Protein AF-A0A4W5Q122-F1 (afdb_monomer_lite)

Structure (mmCIF, N/CA/C/O backbone):
data_AF-A0A4W5Q122-F1
#
_entry.id   AF-A0A4W5Q122-F1
#
loop_
_atom_site.group_PDB
_atom_site.id
_atom_site.type_symbol
_atom_site.label_atom_id
_atom_site.label_alt_id
_atom_site.label_comp_id
_atom_site.label_asym_id
_atom_site.label_entity_id
_atom_site.label_seq_id
_atom_site.pdbx_PDB_ins_code
_atom_site.Cartn_x
_atom_site.Cartn_y
_atom_site.Cartn_z
_atom_site.occupancy
_atom_site.B_iso_or_equiv
_atom_site.auth_seq_id
_atom_site.auth_comp_id
_atom_site.auth_asym_id
_atom_site.auth_atom_id
_atom_site.pdbx_PDB_model_num
ATOM 1 N N . MET A 1 1 ? 17.051 53.062 -2.015 1.00 44.47 1 MET A N 1
ATOM 2 C CA . MET A 1 1 ? 17.362 52.157 -3.146 1.00 44.47 1 MET A CA 1
ATOM 3 C C . MET A 1 1 ? 17.072 50.731 -2.699 1.00 44.47 1 MET A C 1
ATOM 5 O O . MET A 1 1 ? 17.789 50.214 -1.857 1.00 44.47 1 MET A O 1
ATOM 9 N N . GLY A 1 2 ? 15.940 50.160 -3.122 1.00 46.06 2 GLY A N 1
ATOM 10 C CA . GLY A 1 2 ? 15.443 48.882 -2.597 1.00 46.06 2 GLY A CA 1
ATOM 11 C C . GLY A 1 2 ? 16.162 47.673 -3.198 1.00 46.06 2 GLY A C 1
ATOM 12 O O . GLY A 1 2 ? 16.258 47.560 -4.419 1.00 46.06 2 GLY A O 1
ATOM 13 N N . ASN A 1 3 ? 16.628 46.763 -2.338 1.00 57.00 3 ASN A N 1
ATOM 14 C CA . ASN A 1 3 ? 17.136 45.447 -2.722 1.00 57.00 3 ASN A CA 1
ATOM 15 C C . ASN A 1 3 ? 16.022 44.641 -3.403 1.00 57.00 3 ASN A C 1
ATOM 17 O O . ASN A 1 3 ? 15.146 44.086 -2.738 1.00 57.00 3 ASN A O 1
ATOM 21 N N . LYS A 1 4 ? 16.054 44.560 -4.735 1.00 51.00 4 LYS A N 1
ATOM 22 C CA . LYS A 1 4 ? 15.200 43.639 -5.489 1.00 51.00 4 LYS A CA 1
ATOM 23 C C . LYS A 1 4 ? 15.748 42.224 -5.293 1.00 51.00 4 LYS A C 1
ATOM 25 O O . LYS A 1 4 ? 16.662 41.813 -6.002 1.00 51.00 4 LYS A O 1
ATOM 30 N N . LYS A 1 5 ? 15.214 41.482 -4.314 1.00 61.16 5 LYS A N 1
ATOM 31 C CA . LYS A 1 5 ? 15.419 40.028 -4.234 1.00 61.16 5 LYS A CA 1
ATOM 32 C C . LYS A 1 5 ? 14.831 39.418 -5.501 1.00 61.16 5 LYS A C 1
ATOM 34 O O . LYS A 1 5 ? 13.615 39.395 -5.668 1.00 61.16 5 LYS A O 1
ATOM 39 N N . ILE A 1 6 ? 15.701 38.970 -6.399 1.00 63.72 6 ILE A N 1
ATOM 40 C CA . ILE A 1 6 ? 15.306 38.161 -7.549 1.00 63.72 6 ILE A CA 1
ATOM 41 C C . ILE A 1 6 ? 14.606 36.917 -6.980 1.00 63.72 6 ILE A C 1
ATOM 43 O O . ILE A 1 6 ? 15.209 36.228 -6.152 1.00 63.72 6 ILE A O 1
ATOM 47 N N . PRO A 1 7 ? 13.347 36.626 -7.345 1.00 57.31 7 PRO A N 1
ATOM 48 C CA . PRO A 1 7 ? 12.721 35.385 -6.926 1.00 57.31 7 PRO A CA 1
ATOM 49 C C . PRO A 1 7 ? 13.449 34.235 -7.626 1.00 57.31 7 PRO A C 1
ATOM 51 O O . PRO A 1 7 ? 13.323 34.051 -8.836 1.00 57.31 7 PRO A O 1
ATOM 54 N N . PHE A 1 8 ? 14.240 33.470 -6.871 1.00 59.47 8 PHE A N 1
ATOM 55 C CA . PHE A 1 8 ? 14.775 32.200 -7.349 1.00 59.47 8 PHE A CA 1
ATOM 56 C C . PHE A 1 8 ? 13.598 31.251 -7.564 1.00 59.47 8 PHE A C 1
ATOM 58 O O . PHE A 1 8 ? 13.037 30.704 -6.617 1.00 59.47 8 PHE A O 1
ATOM 65 N N . ASN A 1 9 ? 13.189 31.093 -8.817 1.00 57.69 9 ASN A N 1
ATOM 66 C CA . ASN A 1 9 ? 12.187 30.115 -9.194 1.00 57.69 9 ASN A CA 1
ATOM 67 C C . ASN A 1 9 ? 12.893 28.764 -9.359 1.00 57.69 9 ASN A C 1
ATOM 69 O O . ASN A 1 9 ? 13.559 28.537 -10.368 1.00 57.69 9 ASN A O 1
ATOM 73 N N . TYR A 1 10 ? 12.790 27.879 -8.365 1.00 57.66 10 TYR A N 1
ATOM 74 C CA . TYR A 1 10 ? 13.261 26.495 -8.477 1.00 57.66 10 TYR A CA 1
ATOM 75 C C . TYR A 1 10 ? 12.301 25.700 -9.377 1.00 57.66 10 TYR A C 1
ATOM 77 O O . TYR A 1 10 ? 11.556 24.839 -8.924 1.00 57.66 10 TYR A O 1
ATOM 85 N N . LYS A 1 11 ? 12.317 25.986 -10.682 1.00 56.94 11 LYS A N 1
ATOM 86 C CA . LYS A 1 11 ? 11.686 25.151 -11.712 1.00 56.94 11 LYS A CA 1
ATOM 87 C C . LYS A 1 11 ? 12.644 24.046 -12.158 1.00 56.94 11 LYS A C 1
ATOM 89 O O . LYS A 1 11 ? 12.927 23.941 -13.344 1.00 56.94 11 LYS A O 1
ATOM 94 N N . ARG A 1 12 ? 13.212 23.280 -11.227 1.00 58.19 12 ARG A N 1
ATOM 95 C CA . ARG A 1 12 ? 13.945 22.061 -11.594 1.00 58.19 12 ARG A CA 1
ATOM 96 C C . ARG A 1 12 ? 13.021 20.879 -11.316 1.00 58.19 12 ARG A C 1
ATOM 98 O O . ARG A 1 12 ? 12.832 20.582 -10.134 1.00 58.19 12 ARG A O 1
ATOM 105 N N . PRO A 1 13 ? 12.375 20.301 -12.345 1.00 64.31 13 PRO A N 1
ATOM 106 C CA . PRO A 1 13 ? 11.555 19.103 -12.209 1.00 64.31 13 PRO A CA 1
ATOM 107 C C . PRO A 1 13 ? 12.318 18.006 -11.454 1.00 64.31 13 PRO A C 1
ATOM 109 O O . PRO A 1 13 ? 13.544 17.913 -11.538 1.00 64.31 13 PRO A O 1
ATOM 112 N N . VAL A 1 14 ? 11.608 17.197 -10.670 1.00 57.62 14 VAL A N 1
ATOM 113 C CA . VAL A 1 14 ? 12.196 16.099 -9.874 1.00 57.62 14 VAL A CA 1
ATOM 114 C C . VAL A 1 14 ? 12.928 15.100 -10.779 1.00 57.62 14 VAL A C 1
ATOM 116 O O . VAL A 1 14 ? 13.915 14.485 -10.379 1.00 57.62 14 VAL A O 1
ATOM 119 N N . GLU A 1 15 ? 12.479 15.004 -12.023 1.00 60.94 15 GLU A N 1
ATOM 120 C CA . GLU A 1 15 ? 13.044 14.227 -13.115 1.00 60.94 15 GLU A CA 1
ATOM 121 C C . GLU A 1 15 ? 14.525 14.566 -13.356 1.00 60.94 15 GLU A C 1
ATOM 123 O O . GLU A 1 15 ? 15.340 13.651 -13.489 1.00 60.94 15 GLU A O 1
ATOM 128 N N . ASP A 1 16 ? 14.895 15.851 -13.298 1.00 56.19 16 ASP A N 1
ATOM 129 C CA . ASP A 1 16 ? 16.274 16.311 -13.514 1.00 56.19 16 ASP A CA 1
ATOM 130 C C . ASP A 1 16 ? 17.218 15.840 -12.388 1.00 56.19 16 ASP A C 1
ATOM 132 O O . ASP A 1 16 ? 18.397 15.585 -12.626 1.00 56.19 16 ASP A O 1
ATOM 136 N N . TRP A 1 17 ? 16.704 15.662 -11.161 1.00 59.38 17 TRP A N 1
ATOM 137 C CA . TRP A 1 17 ? 17.479 15.151 -10.018 1.00 59.38 17 TRP A CA 1
ATOM 138 C C . TRP A 1 17 ? 17.684 13.634 -10.067 1.00 59.38 17 TRP A C 1
ATOM 140 O O . TRP A 1 17 ? 18.699 13.131 -9.582 1.00 59.38 17 TRP A O 1
ATOM 150 N N . LEU A 1 18 ? 16.726 12.894 -10.634 1.00 59.06 18 LEU A N 1
ATOM 151 C CA . LEU A 1 18 ? 16.860 11.449 -10.833 1.00 59.06 18 LEU A CA 1
ATOM 152 C C . LEU A 1 18 ? 17.859 11.124 -11.950 1.00 59.06 18 LEU A C 1
ATOM 154 O O . LEU A 1 18 ? 18.566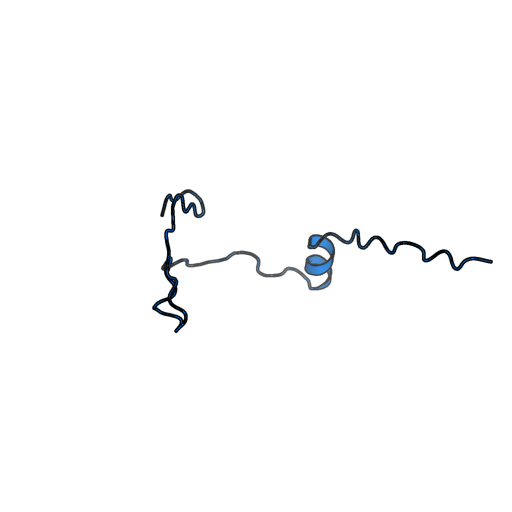 10.120 -11.871 1.00 59.06 18 LEU A O 1
ATOM 158 N N . GLN A 1 19 ? 17.931 11.967 -12.981 1.00 59.47 19 GLN A N 1
ATOM 159 C CA . GLN A 1 19 ? 18.729 11.690 -14.173 1.00 59.47 19 GLN A CA 1
ATOM 160 C C . GLN A 1 19 ? 20.244 11.838 -13.941 1.00 59.47 19 GLN A C 1
ATOM 162 O O . GLN A 1 19 ? 21.023 11.086 -14.528 1.00 59.47 19 GLN A O 1
ATOM 167 N N . GLU A 1 20 ? 20.675 12.720 -13.029 1.00 59.28 20 GLU A N 1
ATOM 168 C CA . GLU A 1 20 ? 22.095 12.922 -12.674 1.00 59.28 20 GLU A CA 1
ATOM 169 C C . GLU A 1 20 ? 22.778 11.680 -12.062 1.00 59.28 20 GLU A C 1
ATOM 171 O O . GLU A 1 20 ? 24.006 11.590 -12.052 1.00 59.28 20 GLU A O 1
ATOM 176 N N . LYS A 1 21 ? 22.018 10.704 -11.544 1.00 61.25 21 LYS A N 1
ATOM 177 C CA . LYS A 1 21 ? 22.542 9.560 -10.769 1.00 61.25 21 LYS A CA 1
ATOM 178 C C . LYS A 1 21 ? 22.687 8.254 -11.570 1.00 61.25 21 LYS A C 1
ATOM 180 O O . LYS A 1 21 ? 23.012 7.220 -10.987 1.00 61.25 21 LYS A O 1
ATOM 185 N N . GLY A 1 22 ? 22.497 8.281 -12.892 1.00 69.12 22 GLY A N 1
ATOM 186 C CA . GLY A 1 22 ? 22.433 7.075 -13.731 1.00 69.12 22 GLY A CA 1
ATOM 187 C C . GLY A 1 22 ? 21.057 6.393 -13.674 1.00 69.12 22 GLY A C 1
ATOM 188 O O . GLY A 1 22 ? 20.123 6.911 -13.067 1.00 69.12 22 GLY A O 1
ATOM 189 N N . ARG A 1 23 ? 20.886 5.233 -14.333 1.00 72.62 23 ARG A N 1
ATOM 190 C CA . ARG A 1 23 ? 19.575 4.551 -14.392 1.00 72.62 23 ARG A CA 1
ATOM 191 C C . ARG A 1 23 ? 19.195 3.969 -13.025 1.00 72.62 23 ARG A C 1
ATOM 193 O O . ARG A 1 23 ? 19.578 2.848 -12.695 1.00 72.62 23 ARG A O 1
ATOM 200 N N . GLN A 1 24 ? 18.423 4.724 -12.251 1.00 76.62 24 GLN A N 1
ATOM 201 C CA . GLN A 1 24 ? 17.893 4.304 -10.956 1.00 76.62 24 GLN A CA 1
ATOM 202 C C . GLN A 1 24 ? 16.860 3.173 -11.111 1.00 76.62 24 GLN A C 1
ATOM 204 O O . GLN A 1 24 ? 16.083 3.148 -12.066 1.00 76.62 24 GLN A O 1
ATOM 209 N N . LEU A 1 25 ? 16.833 2.230 -10.163 1.00 83.62 25 LEU A N 1
ATOM 210 C CA . LEU A 1 25 ? 15.734 1.269 -10.050 1.00 83.62 25 LEU A CA 1
ATOM 211 C C . LEU A 1 25 ? 14.483 2.009 -9.566 1.00 83.62 25 LEU A C 1
ATOM 213 O O . LEU A 1 25 ? 14.448 2.5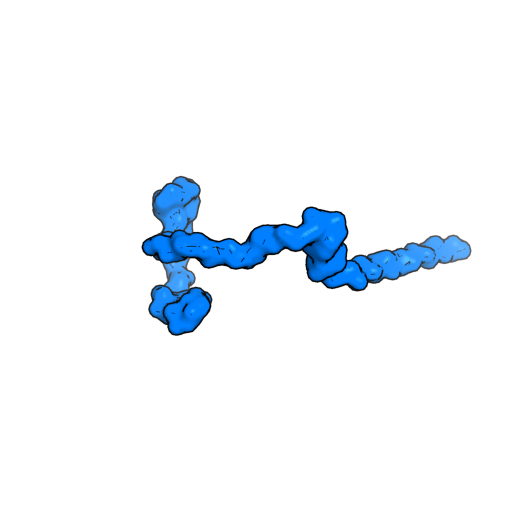05 -8.443 1.00 83.62 25 LEU A O 1
ATOM 217 N N . THR A 1 26 ? 13.470 2.088 -10.423 1.00 83.88 26 THR A N 1
ATOM 218 C CA . THR A 1 26 ? 12.232 2.847 -10.171 1.00 83.88 26 THR A CA 1
ATOM 219 C C . THR A 1 26 ? 11.016 1.960 -9.917 1.00 83.88 26 THR A C 1
ATOM 221 O O . THR A 1 26 ? 9.956 2.456 -9.544 1.00 83.88 26 THR A O 1
ATOM 224 N N . ILE A 1 27 ? 11.151 0.646 -10.117 1.00 90.81 27 ILE A N 1
ATOM 225 C CA . ILE A 1 27 ? 10.037 -0.296 -10.015 1.00 90.81 27 ILE A CA 1
ATOM 226 C C . ILE A 1 27 ? 9.909 -0.787 -8.574 1.00 90.81 27 ILE A C 1
ATOM 228 O O . ILE A 1 27 ? 10.828 -1.407 -8.032 1.00 90.81 27 ILE A O 1
ATOM 232 N N . PHE A 1 28 ? 8.737 -0.563 -7.977 1.00 94.94 28 PHE A N 1
ATOM 233 C CA . PHE A 1 28 ? 8.383 -1.155 -6.692 1.00 94.94 28 PHE A CA 1
ATOM 234 C C . PHE A 1 28 ? 7.870 -2.586 -6.887 1.00 94.94 28 PHE A C 1
ATOM 236 O O . PHE A 1 28 ? 6.684 -2.822 -7.127 1.00 94.94 28 PHE A O 1
ATOM 243 N N . ASN A 1 29 ? 8.805 -3.531 -6.833 1.00 92.81 29 ASN A N 1
ATOM 244 C CA . ASN A 1 29 ? 8.534 -4.952 -7.023 1.00 92.81 29 ASN A CA 1
ATOM 245 C C . ASN A 1 29 ? 7.963 -5.609 -5.756 1.00 92.81 29 ASN A C 1
ATOM 247 O O . ASN A 1 29 ? 8.220 -5.161 -4.641 1.00 92.81 29 ASN A O 1
ATOM 251 N N . THR A 1 30 ? 7.240 -6.716 -5.954 1.00 96.12 30 THR A N 1
ATOM 252 C CA . THR A 1 30 ? 6.839 -7.667 -4.899 1.00 96.12 30 THR A CA 1
ATOM 253 C C . THR A 1 30 ? 6.058 -7.031 -3.741 1.00 96.12 30 THR A C 1
ATOM 255 O O . THR A 1 30 ? 6.418 -7.141 -2.571 1.00 96.12 30 THR A O 1
ATOM 258 N N . GLN A 1 31 ? 4.954 -6.360 -4.067 1.00 96.81 31 GLN A N 1
ATOM 259 C CA . GLN A 1 31 ? 4.005 -5.852 -3.074 1.00 96.81 31 GLN A CA 1
ATOM 260 C C . GLN A 1 31 ? 3.274 -7.025 -2.402 1.00 96.81 31 GLN A C 1
ATOM 262 O O . GLN A 1 31 ? 2.723 -7.874 -3.098 1.00 96.81 31 GLN A O 1
ATOM 267 N N . ALA A 1 32 ? 3.268 -7.076 -1.066 1.00 96.44 32 ALA A N 1
ATOM 268 C CA . ALA A 1 32 ? 2.717 -8.212 -0.312 1.00 96.44 32 ALA A CA 1
ATOM 269 C C . ALA A 1 32 ? 1.576 -7.842 0.649 1.00 96.44 32 ALA A C 1
ATOM 271 O O . ALA A 1 32 ? 0.688 -8.655 0.886 1.00 96.44 32 ALA A O 1
ATOM 272 N N . ALA A 1 33 ? 1.590 -6.634 1.217 1.00 94.81 33 ALA A N 1
ATOM 273 C CA . ALA A 1 33 ? 0.585 -6.206 2.184 1.00 94.81 33 ALA A CA 1
ATOM 274 C C . ALA A 1 33 ? 0.350 -4.694 2.128 1.00 94.81 33 ALA A C 1
ATOM 276 O O . ALA A 1 33 ? 1.282 -3.918 1.902 1.00 94.81 33 ALA A O 1
ATOM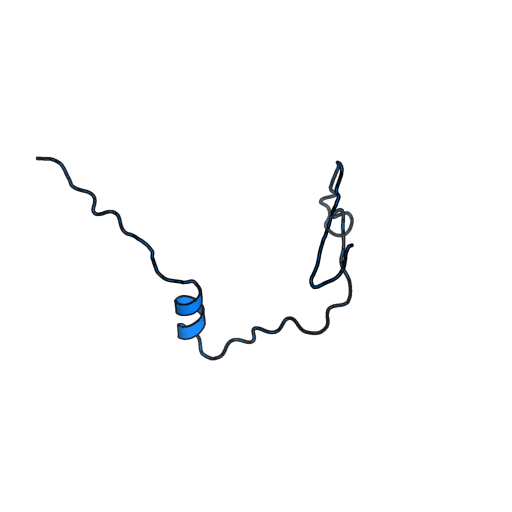 277 N N . ILE A 1 34 ? -0.895 -4.292 2.394 1.00 93.88 34 ILE A N 1
ATOM 278 C CA . ILE A 1 34 ? -1.298 -2.905 2.635 1.00 93.88 34 ILE A CA 1
ATOM 279 C C . ILE A 1 34 ? -1.750 -2.821 4.098 1.00 93.88 34 ILE A C 1
ATOM 281 O O . ILE A 1 34 ? -2.801 -3.347 4.452 1.00 93.88 34 ILE A O 1
ATOM 285 N N . SER A 1 35 ? -0.951 -2.184 4.958 1.00 94.62 35 SER A N 1
ATOM 286 C CA . SER A 1 35 ? -1.311 -1.963 6.367 1.00 94.62 35 SER A CA 1
ATOM 287 C C . SER A 1 35 ? -2.066 -0.643 6.525 1.00 94.62 35 SER A C 1
ATOM 289 O O . SER A 1 35 ? -1.526 0.418 6.203 1.00 94.62 35 SER A O 1
ATOM 291 N N . ILE A 1 36 ? -3.281 -0.687 7.076 1.00 94.44 36 ILE A N 1
ATOM 292 C CA . ILE A 1 36 ? -4.080 0.500 7.419 1.00 94.44 36 ILE A CA 1
ATOM 293 C C . ILE A 1 36 ? -4.139 0.650 8.943 1.00 94.44 36 ILE A C 1
ATOM 295 O O . ILE A 1 36 ? -4.199 -0.330 9.680 1.00 94.44 36 ILE A O 1
ATOM 299 N N . GLY A 1 37 ? -4.121 1.891 9.430 1.00 95.12 37 GLY A N 1
ATOM 300 C CA . GLY A 1 37 ? -4.357 2.195 10.843 1.00 95.12 37 GLY A CA 1
ATOM 301 C C . GLY A 1 37 ? -3.110 2.235 11.731 1.00 95.12 37 GLY A C 1
ATOM 302 O O . GLY A 1 37 ? -3.218 2.648 12.878 1.00 95.12 37 GLY A O 1
ATOM 303 N N . GLY A 1 38 ? -1.923 1.866 11.236 1.00 93.31 38 GLY A N 1
ATOM 304 C CA . GLY A 1 38 ? -0.634 2.137 11.903 1.00 93.31 38 GLY A CA 1
ATOM 305 C C . GLY A 1 38 ? -0.381 1.398 13.225 1.00 93.31 38 GLY A C 1
ATOM 306 O O . GLY A 1 38 ? 0.577 1.719 13.937 1.00 93.31 38 GLY A O 1
ATOM 307 N N . ASN A 1 39 ? -1.215 0.408 13.561 1.00 89.25 39 ASN A N 1
ATOM 308 C CA . ASN A 1 39 ? -1.076 -0.396 14.778 1.00 89.25 39 ASN A CA 1
ATOM 309 C C . ASN A 1 39 ? 0.246 -1.192 14.792 1.00 89.25 39 ASN A C 1
ATOM 311 O O . ASN A 1 39 ? 0.891 -1.340 15.825 1.00 89.25 39 ASN A O 1
ATOM 315 N N . ASP A 1 40 ? 0.705 -1.614 13.614 1.00 88.81 40 ASP A N 1
ATOM 316 C CA . ASP A 1 40 ? 1.985 -2.285 13.371 1.00 88.81 40 ASP A CA 1
ATOM 317 C C . ASP A 1 40 ? 3.211 -1.366 13.553 1.00 88.81 40 ASP A C 1
ATOM 319 O O . ASP A 1 40 ? 4.335 -1.849 13.692 1.00 88.81 40 ASP A O 1
ATOM 323 N N . ARG A 1 41 ? 3.025 -0.038 13.587 1.00 86.56 41 ARG A N 1
ATOM 324 C CA . ARG A 1 41 ? 4.117 0.958 13.569 1.00 86.56 41 ARG A CA 1
ATOM 325 C C . ARG A 1 41 ? 4.200 1.829 14.825 1.00 86.56 41 ARG A C 1
ATOM 327 O O . ARG A 1 41 ? 4.788 2.910 14.784 1.00 86.56 41 ARG A O 1
ATOM 334 N N . LYS A 1 42 ? 3.640 1.371 15.953 1.00 91.31 42 LYS A N 1
ATOM 335 C CA . LYS A 1 42 ? 3.606 2.080 17.258 1.00 91.31 42 LYS A CA 1
ATOM 336 C C . LYS A 1 42 ? 2.929 3.460 17.218 1.00 91.31 42 LYS A C 1
ATOM 338 O O . LYS A 1 42 ? 3.060 4.240 18.158 1.00 91.31 42 LYS A O 1
ATOM 343 N N . ARG A 1 43 ? 2.232 3.781 16.127 1.00 92.44 43 ARG A N 1
ATOM 344 C CA . ARG A 1 43 ? 1.533 5.052 15.910 1.00 92.44 43 ARG A CA 1
ATOM 345 C C . ARG A 1 43 ? 0.139 4.737 15.371 1.00 92.44 43 ARG A C 1
ATOM 347 O O . ARG A 1 43 ? -0.087 4.885 14.169 1.00 92.44 43 ARG A O 1
ATOM 354 N N . PRO A 1 44 ? -0.761 4.240 16.237 1.00 96.00 44 PRO A N 1
ATOM 355 C CA . PRO A 1 44 ? -2.107 3.899 15.820 1.00 96.00 44 PRO A CA 1
ATOM 356 C C . PRO A 1 44 ? -2.853 5.163 15.393 1.00 96.00 44 PRO A C 1
ATOM 358 O O . PRO A 1 44 ? -2.783 6.203 16.048 1.00 96.00 44 PRO A O 1
ATOM 361 N N . TYR A 1 45 ? -3.570 5.062 14.284 1.00 96.00 45 TYR A N 1
ATOM 362 C CA . TYR A 1 45 ? -4.500 6.084 13.841 1.00 96.00 45 TYR A CA 1
ATOM 363 C C . TYR A 1 45 ? -5.805 5.974 14.636 1.00 96.00 45 TYR A C 1
ATOM 365 O O . TYR A 1 45 ? -6.295 4.874 14.889 1.00 96.00 45 TYR A O 1
ATOM 373 N N . GLN A 1 46 ? -6.382 7.116 15.003 1.00 96.69 46 GLN A N 1
ATOM 374 C CA . GLN A 1 46 ? -7.701 7.204 15.624 1.00 96.69 46 GLN A CA 1
ATOM 375 C C . GLN A 1 46 ? -8.550 8.206 14.845 1.00 96.69 46 GLN A C 1
ATOM 377 O O . GLN A 1 46 ? -8.128 9.339 14.621 1.00 96.69 46 GLN A O 1
ATOM 382 N N . GLY A 1 47 ? -9.734 7.775 14.418 1.00 96.25 47 GLY A N 1
ATOM 383 C CA . GLY A 1 47 ? -10.624 8.543 13.549 1.00 96.25 47 GLY A CA 1
ATOM 384 C C . GLY A 1 47 ? -11.222 7.674 12.445 1.00 96.25 47 GLY A C 1
ATOM 385 O O . GLY A 1 47 ? -11.111 6.448 12.479 1.00 96.25 47 GLY A O 1
ATOM 386 N N . GLN A 1 48 ? -11.843 8.311 11.454 1.00 97.31 48 GLN A N 1
ATOM 387 C CA . GLN A 1 48 ? -12.464 7.635 10.316 1.00 97.31 48 GLN A CA 1
ATOM 388 C C . GLN A 1 48 ? -11.577 7.725 9.068 1.00 97.31 48 GLN A C 1
ATOM 390 O O . GLN A 1 48 ? -11.146 8.808 8.680 1.00 97.31 48 GLN A O 1
ATOM 395 N N . LEU A 1 49 ? -11.367 6.588 8.403 1.00 95.62 49 LEU A N 1
ATOM 396 C CA . LEU A 1 49 ? -10.790 6.505 7.060 1.00 95.62 49 LEU A CA 1
ATOM 397 C C . LEU A 1 49 ? -11.873 6.023 6.094 1.00 95.62 49 LEU A C 1
ATOM 399 O O . LEU A 1 49 ? -12.666 5.150 6.439 1.00 95.62 49 LEU A O 1
ATOM 403 N N . SER A 1 50 ? -11.928 6.592 4.893 1.00 96.44 50 SER A N 1
ATOM 404 C CA . SER A 1 50 ? -12.872 6.162 3.859 1.00 96.44 50 SER A CA 1
ATOM 405 C C . SER A 1 50 ? -12.312 6.425 2.464 1.00 96.44 50 SER A C 1
ATOM 407 O O . SER A 1 50 ? -11.483 7.316 2.287 1.00 96.44 50 SER A O 1
ATOM 409 N N . GLY A 1 51 ? -12.759 5.639 1.481 1.00 96.44 51 GLY A N 1
ATOM 410 C CA . GLY A 1 51 ? -12.433 5.859 0.069 1.00 96.44 51 GLY A CA 1
ATOM 411 C C . GLY A 1 51 ? -10.968 5.620 -0.305 1.00 96.44 51 GLY A C 1
ATOM 412 O O . GLY A 1 51 ? -10.471 6.269 -1.223 1.00 96.44 51 GLY A O 1
ATOM 413 N N . LEU A 1 52 ? -10.264 4.720 0.388 1.00 96.44 52 LEU A N 1
ATOM 414 C CA . LEU A 1 52 ? -8.872 4.410 0.073 1.00 96.44 52 LEU A CA 1
ATOM 415 C C . LEU A 1 52 ? -8.779 3.719 -1.292 1.00 96.44 52 LEU A C 1
ATOM 417 O O . LEU A 1 52 ? -9.478 2.743 -1.563 1.00 96.44 52 LEU A O 1
ATOM 421 N N . TYR A 1 53 ? -7.908 4.241 -2.154 1.00 97.06 53 TYR A N 1
ATOM 422 C CA . TYR A 1 53 ? -7.666 3.686 -3.478 1.00 97.06 53 TYR A CA 1
ATOM 423 C C . TYR A 1 53 ? -6.171 3.529 -3.724 1.00 97.06 53 TYR A C 1
ATOM 425 O O . TYR A 1 53 ? -5.410 4.490 -3.608 1.00 97.06 53 TYR A O 1
ATOM 433 N N . TYR A 1 54 ? -5.750 2.321 -4.075 1.00 96.38 54 TYR A N 1
ATOM 434 C CA . TYR A 1 54 ? -4.355 1.986 -4.316 1.00 96.38 54 TYR A CA 1
ATOM 435 C C . TYR A 1 54 ? -4.226 1.174 -5.601 1.00 96.38 54 TYR A C 1
ATOM 437 O O . TYR A 1 54 ? -4.650 0.023 -5.654 1.00 96.38 54 TYR A O 1
ATOM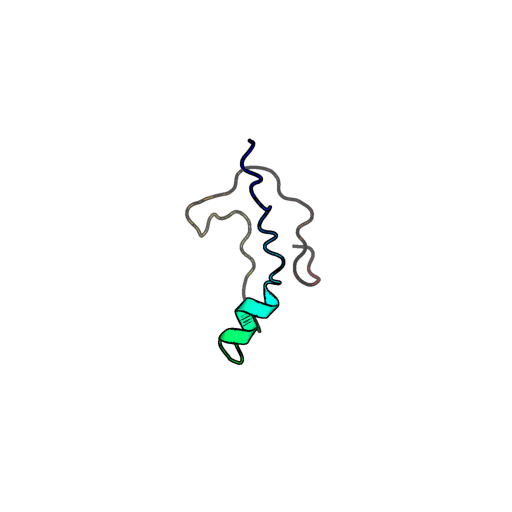 445 N N . ASN A 1 55 ? -3.642 1.776 -6.642 1.00 95.56 55 ASN A N 1
ATOM 446 C CA . ASN A 1 55 ? -3.310 1.110 -7.909 1.00 95.56 55 ASN A CA 1
ATOM 447 C C . ASN A 1 55 ? -4.443 0.249 -8.512 1.00 95.56 55 ASN A C 1
ATOM 449 O O . ASN A 1 55 ? -4.185 -0.835 -9.024 1.00 95.56 55 ASN A O 1
ATOM 453 N N . GLY A 1 56 ? -5.699 0.703 -8.449 1.00 95.62 56 GLY A N 1
ATOM 454 C CA . GLY A 1 56 ? -6.848 -0.078 -8.937 1.00 95.62 56 GLY A CA 1
ATOM 455 C C . GLY A 1 56 ? -7.728 -0.669 -7.836 1.00 95.62 56 GLY A C 1
ATOM 456 O O . GLY A 1 56 ? -8.896 -0.972 -8.072 1.00 95.62 56 GLY A O 1
ATOM 457 N N . LEU A 1 57 ? -7.191 -0.815 -6.627 1.00 95.50 57 LEU A N 1
ATOM 458 C CA . LEU A 1 57 ? -7.870 -1.445 -5.501 1.00 95.50 57 LEU A CA 1
ATOM 459 C C . LEU A 1 57 ? -8.587 -0.399 -4.653 1.00 95.50 57 LEU A C 1
ATOM 461 O O . LEU A 1 57 ? -7.956 0.548 -4.194 1.00 95.50 57 LEU A O 1
ATOM 465 N N . LYS A 1 58 ? -9.885 -0.601 -4.405 1.00 94.00 58 LYS A N 1
ATOM 466 C CA . LYS A 1 58 ? -10.607 0.065 -3.311 1.00 94.00 58 LYS A CA 1
ATOM 467 C C . LYS A 1 58 ? -10.337 -0.741 -2.037 1.00 94.00 58 LYS A C 1
ATOM 469 O O . LYS A 1 58 ? -10.791 -1.882 -1.966 1.00 94.00 58 LYS A O 1
ATOM 474 N N . VAL A 1 59 ? -9.547 -0.184 -1.118 1.00 89.38 59 VAL A N 1
ATOM 475 C CA . VAL A 1 59 ? -9.036 -0.858 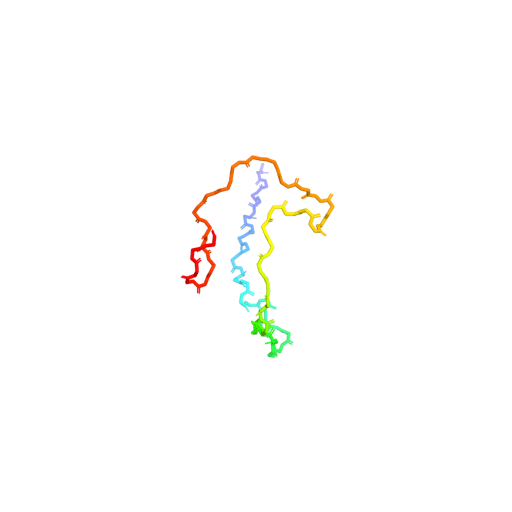0.095 1.00 89.38 59 VAL A CA 1
ATOM 476 C C . VAL A 1 59 ? -9.904 -0.533 1.304 1.00 89.38 59 VAL A C 1
ATOM 478 O O . VAL A 1 59 ? -10.317 0.644 1.426 1.00 89.38 59 VAL A O 1
#

Foldseek 3Di:
DDDPPDPPDPPPPVVNVCVVVPDDDPDPPDDDDDDPQCPVPVDGDDDDDAQDDDPHDRD

Secondary structure (DSSP, 8-stat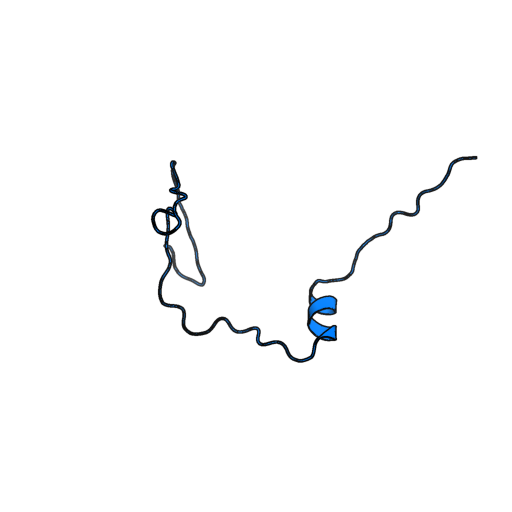e):
-------------HHHHHHTTSS-------------SSGGGT----S-----EETTEE-

pLDDT: mean 79.78, std 17.62, range [44.47, 97.31]

Organism: NCBI:txid62062

Radius of gyration: 20.78 Å; chains: 1; bounding box: 35×60×32 Å

Sequence (59 aa):
MGNKKIPFNYKRPVEDWLQEKGRQLTIFNTQAAISIGGNDRKRPYQGQLSGLYYNGLKV